Protein AF-A0A960ZIB5-F1 (afdb_monomer_lite)

Structure (mmCIF, N/CA/C/O backbone):
data_AF-A0A960ZIB5-F1
#
_entry.id   AF-A0A960ZIB5-F1
#
loop_
_atom_site.group_PDB
_atom_site.id
_atom_site.type_symbol
_atom_site.label_atom_id
_atom_site.label_alt_id
_atom_site.label_comp_id
_atom_site.label_asym_id
_atom_site.label_entity_id
_atom_site.label_seq_id
_atom_site.pdbx_PDB_ins_code
_atom_site.Cartn_x
_atom_site.Cartn_y
_atom_site.Cartn_z
_atom_site.occupancy
_atom_site.B_iso_or_equiv
_atom_site.auth_seq_id
_atom_site.auth_comp_id
_atom_site.auth_asym_id
_atom_site.auth_atom_id
_atom_site.pdbx_PDB_model_num
ATOM 1 N N . MET A 1 1 ? 8.077 17.436 16.726 1.00 42.50 1 MET A N 1
ATOM 2 C CA . MET A 1 1 ? 7.219 17.014 15.596 1.00 42.50 1 MET A CA 1
ATOM 3 C C . MET A 1 1 ? 6.324 15.885 16.085 1.00 42.50 1 MET A C 1
ATOM 5 O O . MET A 1 1 ? 6.845 14.855 16.488 1.00 42.50 1 MET A O 1
ATOM 9 N N . LYS A 1 2 ? 5.007 16.107 16.185 1.00 40.91 2 LYS A N 1
ATOM 10 C CA . LYS A 1 2 ? 4.055 15.080 16.638 1.00 40.91 2 LYS A CA 1
ATOM 11 C C . LYS A 1 2 ? 3.862 14.077 15.497 1.00 40.91 2 LYS A C 1
ATOM 13 O O . LYS A 1 2 ? 3.259 14.433 14.489 1.00 40.91 2 LYS A O 1
ATOM 18 N N . TYR A 1 3 ? 4.404 12.867 15.641 1.00 45.62 3 TYR A N 1
ATOM 19 C CA . TYR A 1 3 ? 4.041 11.733 14.791 1.00 45.62 3 TYR A CA 1
ATOM 20 C C . TYR A 1 3 ? 2.531 11.526 14.942 1.00 45.62 3 TYR A C 1
ATOM 22 O O . TYR A 1 3 ? 2.054 11.196 16.026 1.00 45.62 3 TYR A O 1
ATOM 30 N N . GLN A 1 4 ? 1.778 11.829 13.882 1.00 51.31 4 GLN A N 1
ATOM 31 C CA . GLN A 1 4 ? 0.368 11.471 13.791 1.00 51.31 4 GLN A CA 1
ATOM 32 C C . GLN A 1 4 ? 0.245 9.968 14.038 1.00 51.31 4 GLN A C 1
ATOM 34 O O . GLN A 1 4 ? 1.005 9.181 13.475 1.00 51.31 4 GLN A O 1
ATOM 39 N N . GLU A 1 5 ? -0.694 9.623 14.915 1.00 53.72 5 GLU A N 1
ATOM 40 C CA . GLU A 1 5 ? -1.198 8.283 15.192 1.00 53.72 5 GLU A CA 1
ATOM 41 C C . GLU A 1 5 ? -1.062 7.348 13.982 1.00 53.72 5 GLU A C 1
ATOM 43 O O . GLU A 1 5 ? -1.499 7.679 12.879 1.00 53.72 5 GLU A O 1
ATOM 48 N N . ASN A 1 6 ? -0.434 6.191 14.209 1.00 57.81 6 ASN A N 1
ATOM 49 C CA . ASN A 1 6 ? -0.208 5.120 13.244 1.00 57.81 6 ASN A CA 1
ATOM 50 C C . ASN A 1 6 ? -1.506 4.733 12.524 1.00 57.81 6 ASN A C 1
ATOM 52 O O . ASN A 1 6 ? -2.209 3.809 12.939 1.00 57.81 6 ASN A O 1
ATOM 56 N N . ALA A 1 7 ? -1.823 5.400 11.417 1.00 63.00 7 ALA A N 1
ATOM 57 C CA . ALA A 1 7 ? -2.838 4.904 10.515 1.00 63.00 7 ALA A CA 1
ATOM 58 C C . ALA A 1 7 ? -2.323 3.549 10.008 1.00 63.00 7 ALA A C 1
ATOM 60 O O . ALA A 1 7 ? -1.320 3.474 9.299 1.00 63.00 7 ALA A O 1
ATOM 61 N N . LYS A 1 8 ? -2.944 2.457 10.465 1.00 75.19 8 LYS A N 1
ATOM 62 C CA . LYS A 1 8 ? -2.544 1.101 10.087 1.00 75.19 8 LYS A CA 1
ATOM 63 C C . LYS A 1 8 ? -2.893 0.894 8.619 1.00 75.19 8 LYS A C 1
ATOM 65 O O . LYS A 1 8 ? -4.007 1.209 8.201 1.00 75.19 8 LYS A O 1
ATOM 70 N N . LEU A 1 9 ? -1.952 0.362 7.846 1.00 83.12 9 LEU A N 1
ATOM 71 C CA . LEU A 1 9 ? -2.228 -0.063 6.479 1.00 83.12 9 LEU A CA 1
ATOM 72 C C . LEU A 1 9 ? -3.256 -1.204 6.528 1.00 83.12 9 LEU A C 1
ATOM 74 O O . LEU A 1 9 ? -2.982 -2.267 7.085 1.00 83.12 9 LEU A O 1
ATOM 78 N N . THR A 1 10 ? -4.451 -0.962 5.995 1.00 88.81 10 THR A N 1
ATOM 79 C CA . THR A 1 10 ? -5.576 -1.907 5.984 1.00 88.81 10 THR A CA 1
ATOM 80 C C . THR A 1 10 ? -5.739 -2.620 4.647 1.00 88.81 10 THR A C 1
ATOM 82 O O . THR A 1 10 ? -6.393 -3.657 4.598 1.00 88.81 10 THR A O 1
ATOM 85 N N . GLY A 1 11 ? -5.147 -2.106 3.565 1.00 87.44 11 GLY A N 1
ATOM 86 C CA . GLY A 1 11 ? -5.239 -2.744 2.254 1.00 87.44 11 GLY A CA 1
ATOM 87 C C . GLY A 1 11 ? -4.258 -2.186 1.232 1.00 87.44 11 GLY A C 1
ATOM 88 O O . GLY A 1 11 ? -3.903 -1.007 1.272 1.00 87.44 11 GLY A O 1
ATOM 89 N N . ILE A 1 12 ? -3.846 -3.048 0.303 1.00 89.00 12 ILE A N 1
ATOM 90 C CA . ILE A 1 12 ? -3.006 -2.705 -0.846 1.00 89.00 12 ILE A CA 1
ATOM 91 C C . ILE A 1 12 ? -3.724 -3.195 -2.100 1.00 89.00 12 ILE A C 1
ATOM 93 O O . ILE A 1 12 ? -4.043 -4.377 -2.212 1.00 89.00 12 ILE A O 1
ATOM 97 N N . TYR A 1 13 ? -3.967 -2.293 -3.044 1.00 88.00 13 TYR A N 1
ATOM 98 C CA . TYR A 1 13 ? -4.580 -2.607 -4.332 1.00 88.00 13 TYR A CA 1
ATOM 99 C C . TYR A 1 13 ? -3.682 -2.121 -5.472 1.00 88.00 13 TYR A C 1
ATOM 101 O O . TYR A 1 13 ? -3.150 -1.016 -5.413 1.00 88.00 13 TYR A O 1
ATOM 109 N N . ILE A 1 14 ? -3.493 -2.935 -6.513 1.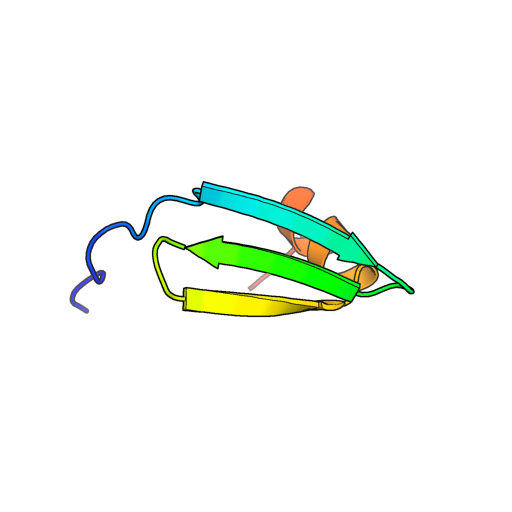00 88.44 14 ILE A N 1
ATOM 110 C CA . ILE A 1 14 ? -2.603 -2.623 -7.640 1.00 88.44 14 ILE A CA 1
ATOM 111 C C . ILE A 1 14 ? -3.423 -2.645 -8.926 1.00 88.44 14 ILE A C 1
ATOM 113 O O . ILE A 1 14 ? -4.046 -3.654 -9.248 1.00 88.44 14 ILE A O 1
ATOM 117 N N . SER A 1 15 ? -3.405 -1.547 -9.681 1.00 88.2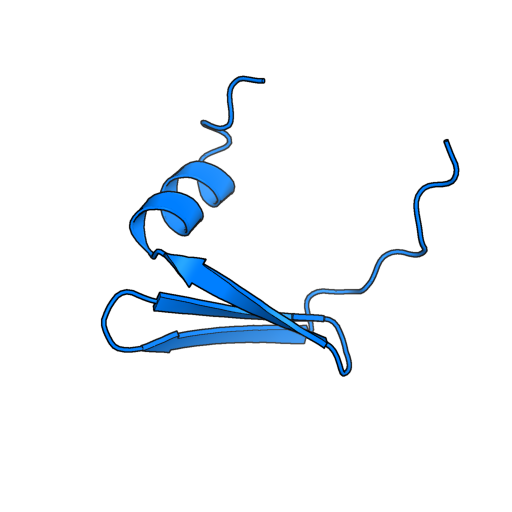5 15 SER A N 1
ATOM 118 C CA . SER A 1 15 ? -4.111 -1.451 -10.961 1.00 88.25 15 SER A CA 1
ATOM 119 C C . SER A 1 15 ? -3.398 -0.510 -11.924 1.00 88.25 15 SER A C 1
ATOM 121 O O . SER A 1 15 ? -2.984 0.582 -11.541 1.00 88.25 15 SER A O 1
ATOM 123 N N . LYS A 1 16 ? -3.233 -0.952 -13.181 1.00 83.44 16 LYS A N 1
ATOM 124 C CA . LYS A 1 16 ? -2.657 -0.183 -14.306 1.00 83.44 16 LYS A CA 1
ATOM 125 C C . LYS A 1 16 ? -1.396 0.629 -13.946 1.00 83.44 16 LYS A C 1
ATOM 127 O O . LYS A 1 16 ? -1.306 1.814 -14.241 1.00 83.44 16 LYS A O 1
ATOM 132 N N . GLY A 1 17 ? -0.427 0.006 -13.270 1.00 83.62 17 GLY A N 1
ATOM 133 C CA . GLY A 1 17 ? 0.843 0.658 -12.907 1.00 83.62 17 GLY A CA 1
ATOM 134 C C . GLY A 1 17 ? 0.766 1.618 -11.712 1.00 83.62 17 GLY A C 1
ATOM 135 O O . GLY A 1 17 ? 1.779 2.195 -11.333 1.00 83.62 17 GLY A O 1
ATOM 136 N N . SER A 1 18 ? -0.398 1.752 -11.079 1.00 88.31 18 SER A N 1
ATOM 137 C CA . SER A 1 18 ? -0.585 2.468 -9.816 1.00 88.31 18 SER A CA 1
ATOM 138 C C . SER A 1 18 ? -0.818 1.489 -8.663 1.00 88.31 18 SER A C 1
ATOM 140 O O . SER A 1 18 ? -1.407 0.419 -8.837 1.00 88.31 18 SER A O 1
ATOM 142 N N . VAL A 1 19 ? -0.362 1.875 -7.477 1.00 89.88 19 VAL A N 1
ATOM 143 C CA . VAL A 1 19 ? -0.579 1.184 -6.207 1.00 89.88 19 VAL A CA 1
ATOM 144 C C . VAL A 1 19 ? -1.406 2.098 -5.311 1.00 89.88 19 VAL A C 1
ATOM 146 O O . VAL A 1 19 ? -1.170 3.302 -5.237 1.00 89.88 19 VAL A O 1
ATOM 149 N N . TYR A 1 20 ? -2.398 1.522 -4.651 1.00 88.94 20 TYR A N 1
ATOM 150 C CA . TYR A 1 20 ? -3.327 2.207 -3.773 1.00 88.94 20 TYR A CA 1
ATOM 151 C C . TYR A 1 20 ? -3.172 1.621 -2.375 1.00 88.94 20 TYR A C 1
ATOM 153 O O . TYR A 1 20 ? -3.450 0.441 -2.152 1.00 88.94 20 TYR A O 1
ATOM 161 N N . LEU A 1 21 ? -2.705 2.447 -1.447 1.00 89.00 21 LEU A N 1
ATOM 162 C CA . LEU A 1 21 ? -2.528 2.111 -0.043 1.00 89.00 21 LEU A CA 1
ATOM 163 C C . LEU A 1 21 ? -3.715 2.656 0.739 1.00 89.00 21 LEU A C 1
ATOM 165 O O . LEU A 1 21 ? -4.003 3.853 0.693 1.00 89.00 21 LEU A O 1
ATOM 169 N N . THR A 1 22 ? -4.408 1.778 1.450 1.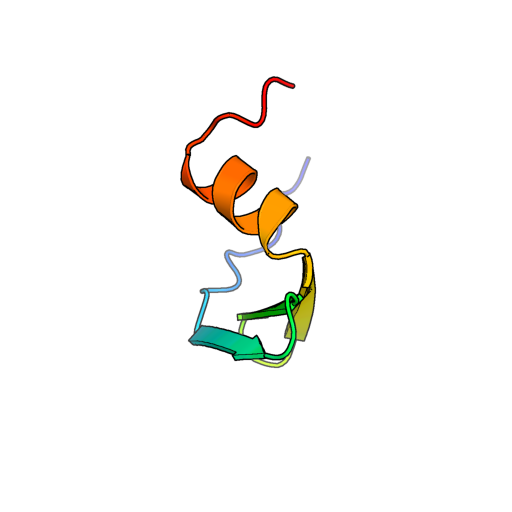00 89.56 22 THR A N 1
ATOM 170 C CA . THR A 1 22 ? -5.553 2.153 2.277 1.00 89.56 22 THR A CA 1
ATOM 171 C C . THR A 1 22 ? -5.128 2.188 3.735 1.00 89.56 22 THR A C 1
ATOM 173 O O . THR A 1 22 ? -4.616 1.204 4.261 1.00 89.56 22 THR A O 1
ATOM 176 N N . TYR A 1 23 ? -5.353 3.325 4.380 1.00 88.00 23 TYR A N 1
ATOM 177 C CA . TYR A 1 23 ? -5.077 3.593 5.783 1.00 88.00 23 TYR A CA 1
ATOM 178 C C . TYR A 1 23 ? -6.398 3.965 6.466 1.00 88.00 23 TYR A C 1
ATOM 180 O O . TYR A 1 23 ? -6.792 5.136 6.515 1.00 88.00 23 TYR A O 1
ATOM 188 N N . GLY A 1 24 ? -7.150 2.959 6.916 1.00 84.12 24 GLY A N 1
ATOM 189 C CA . GLY A 1 24 ? -8.509 3.163 7.425 1.00 84.12 24 GLY A CA 1
ATOM 190 C C . GLY A 1 24 ? -9.444 3.701 6.335 1.00 84.12 24 GLY A C 1
ATOM 191 O O . GLY A 1 24 ? -9.725 3.002 5.368 1.00 84.12 24 GLY A O 1
ATOM 192 N N . LYS A 1 25 ? -9.920 4.947 6.477 1.00 83.06 25 LYS A N 1
ATOM 193 C CA . LYS A 1 25 ? -10.771 5.630 5.476 1.00 83.06 25 LYS A CA 1
ATOM 194 C C . LYS A 1 25 ? -9.979 6.410 4.417 1.00 83.06 25 LYS A C 1
ATOM 196 O O . LYS A 1 25 ? -10.576 6.967 3.500 1.00 83.06 25 LYS A O 1
ATOM 201 N N . ARG A 1 26 ? -8.651 6.496 4.543 1.00 86.00 26 ARG A N 1
ATOM 202 C CA . ARG A 1 26 ? -7.789 7.256 3.629 1.00 86.00 26 ARG A CA 1
ATOM 203 C C . ARG A 1 26 ? -7.208 6.336 2.563 1.00 86.00 26 ARG A C 1
ATOM 205 O O . ARG A 1 26 ? -6.675 5.285 2.896 1.00 86.00 26 ARG A O 1
ATOM 212 N N . ILE A 1 27 ? -7.247 6.765 1.305 1.00 87.94 27 ILE A N 1
ATOM 213 C CA . ILE A 1 27 ? -6.602 6.068 0.188 1.00 87.94 27 ILE A CA 1
ATOM 214 C C . ILE A 1 27 ? -5.488 6.964 -0.345 1.00 87.94 27 ILE A C 1
ATOM 216 O O . ILE A 1 27 ? -5.718 8.128 -0.669 1.00 87.94 27 ILE A O 1
ATOM 220 N N . VAL A 1 28 ? -4.278 6.423 -0.422 1.00 87.50 28 VAL A N 1
ATOM 221 C CA . VAL A 1 28 ? -3.113 7.071 -1.024 1.00 87.50 28 VAL A CA 1
ATOM 222 C C . VAL A 1 28 ? -2.791 6.338 -2.314 1.00 87.50 28 VAL A C 1
ATOM 224 O O . VAL A 1 28 ? -2.639 5.120 -2.316 1.00 87.50 28 VAL A O 1
ATOM 227 N N . ARG A 1 29 ? -2.690 7.077 -3.416 1.00 88.50 29 ARG A N 1
ATOM 228 C CA . ARG A 1 29 ? -2.239 6.544 -4.700 1.00 88.50 29 ARG A CA 1
ATOM 229 C C . ARG A 1 29 ? -0.760 6.859 -4.875 1.00 88.50 29 ARG A C 1
ATOM 231 O O . ARG A 1 29 ? -0.344 7.991 -4.652 1.00 88.50 29 ARG A O 1
ATOM 238 N N . MET A 1 30 ? -0.002 5.879 -5.337 1.00 86.94 30 MET A N 1
ATOM 239 C CA . MET A 1 30 ? 1.396 6.023 -5.720 1.00 86.94 30 MET A CA 1
ATOM 240 C C . MET A 1 30 ? 1.678 5.249 -7.006 1.00 86.94 30 MET A C 1
ATOM 242 O O . MET A 1 30 ? 0.944 4.326 -7.363 1.00 86.94 30 MET A O 1
ATOM 246 N N . GLU A 1 31 ? 2.737 5.612 -7.718 1.00 87.88 31 GLU A N 1
ATOM 247 C CA . GLU A 1 31 ? 3.181 4.834 -8.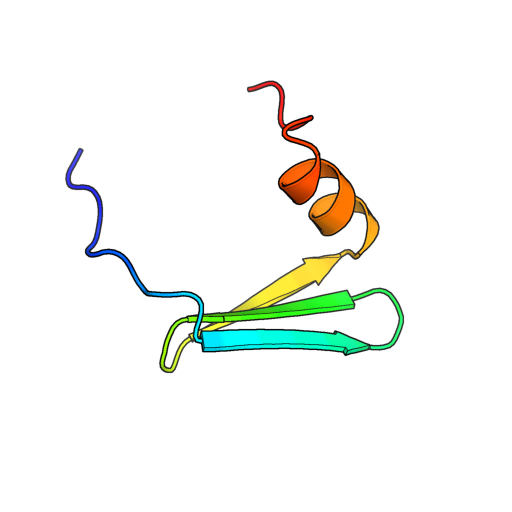872 1.00 87.88 31 GLU A CA 1
ATOM 248 C C . GLU A 1 31 ? 3.861 3.534 -8.433 1.00 87.88 31 GLU A C 1
ATOM 250 O O . GLU A 1 31 ? 4.491 3.458 -7.375 1.00 87.88 31 GLU A O 1
ATOM 255 N N . LYS A 1 32 ? 3.732 2.483 -9.248 1.00 82.88 32 LYS A N 1
ATOM 256 C CA . LYS A 1 32 ? 4.291 1.156 -8.952 1.00 82.88 32 LYS A CA 1
ATOM 257 C C . LYS A 1 32 ? 5.810 1.191 -8.791 1.00 82.88 32 LYS A C 1
ATOM 259 O O . LYS A 1 32 ? 6.335 0.500 -7.925 1.00 82.88 32 LYS A O 1
ATOM 264 N N . THR A 1 33 ? 6.505 1.989 -9.596 1.00 82.69 33 THR A N 1
ATOM 265 C CA . THR A 1 33 ? 7.957 2.199 -9.498 1.00 82.69 33 THR A CA 1
ATOM 266 C C . THR A 1 33 ? 8.329 2.806 -8.148 1.00 82.69 33 THR A C 1
ATOM 268 O O . THR A 1 33 ? 9.144 2.231 -7.432 1.00 82.69 33 THR A O 1
ATOM 271 N N . SER A 1 34 ? 7.646 3.876 -7.739 1.00 80.06 34 SER A N 1
ATOM 272 C CA . SER A 1 34 ? 7.826 4.497 -6.422 1.00 80.06 34 SER A CA 1
ATOM 273 C C . SER A 1 34 ? 7.476 3.553 -5.268 1.00 80.06 34 SER A C 1
ATOM 275 O O . SER A 1 34 ? 8.131 3.593 -4.232 1.00 80.06 34 SER A O 1
ATOM 277 N N . PHE A 1 35 ? 6.482 2.672 -5.432 1.00 81.50 35 PHE A N 1
ATOM 278 C CA . PHE A 1 35 ? 6.122 1.682 -4.407 1.00 81.50 35 PHE A CA 1
ATOM 279 C C . PHE A 1 35 ? 7.190 0.620 -4.216 1.00 81.50 35 PHE A C 1
ATOM 281 O O . PHE A 1 35 ? 7.499 0.258 -3.085 1.00 81.50 35 PHE A O 1
ATOM 288 N N . VAL A 1 36 ? 7.790 0.149 -5.307 1.00 80.12 36 VAL A N 1
ATOM 289 C CA . VAL A 1 36 ? 8.902 -0.800 -5.235 1.00 80.12 36 VAL A CA 1
ATOM 290 C C . VAL A 1 36 ? 10.125 -0.152 -4.582 1.00 80.12 36 VAL A C 1
ATOM 292 O O . VAL A 1 36 ? 10.743 -0.791 -3.734 1.00 80.12 36 VAL A O 1
ATOM 295 N N . SER A 1 37 ? 10.444 1.108 -4.902 1.00 81.25 37 SER A N 1
ATOM 296 C CA . SER A 1 37 ? 11.532 1.847 -4.237 1.00 81.25 37 SER A CA 1
ATOM 297 C C . SER A 1 37 ? 11.262 2.062 -2.745 1.00 81.25 37 SER A C 1
ATOM 299 O O . SER A 1 37 ? 12.155 1.856 -1.925 1.00 81.25 37 SER A O 1
ATOM 301 N N . TRP A 1 38 ? 10.018 2.390 -2.381 1.00 77.50 38 TRP A N 1
ATOM 302 C CA . TRP A 1 38 ? 9.589 2.532 -0.987 1.00 77.50 38 TRP A CA 1
ATOM 303 C C . TRP A 1 38 ? 9.683 1.206 -0.214 1.00 77.50 38 TRP A C 1
ATOM 305 O O . TRP A 1 38 ? 10.241 1.176 0.879 1.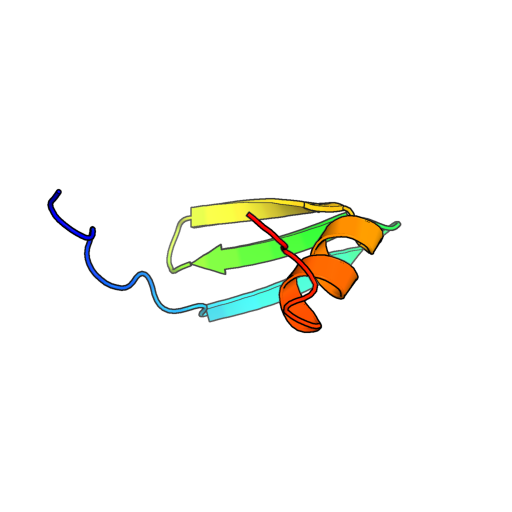00 77.50 38 TRP A O 1
ATOM 315 N N . LEU A 1 39 ? 9.223 0.090 -0.799 1.00 79.06 39 LEU A N 1
ATOM 316 C CA . LEU A 1 39 ? 9.316 -1.248 -0.194 1.00 79.06 39 LEU A CA 1
ATOM 317 C C . LEU A 1 39 ? 10.753 -1.754 -0.054 1.00 79.06 39 LEU A C 1
ATOM 319 O O . LEU A 1 39 ? 11.056 -2.477 0.892 1.00 79.06 39 LEU A O 1
ATOM 323 N N . ARG A 1 40 ? 11.630 -1.417 -1.004 1.00 78.94 40 ARG A N 1
ATOM 32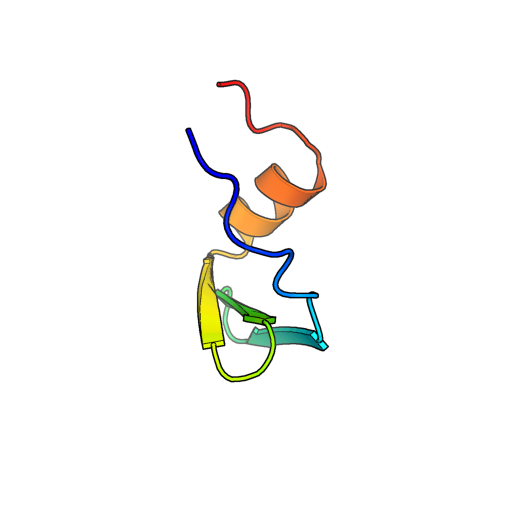4 C CA . ARG A 1 40 ? 13.043 -1.811 -0.951 1.00 78.94 40 ARG A CA 1
ATOM 325 C C . ARG A 1 40 ? 13.851 -1.022 0.078 1.00 78.94 40 ARG A C 1
ATOM 327 O O . ARG A 1 40 ? 14.992 -1.391 0.324 1.00 78.94 40 ARG A O 1
ATOM 334 N N . GLY A 1 41 ? 13.283 0.030 0.675 1.00 66.06 41 GLY A N 1
ATOM 335 C CA . GLY A 1 41 ? 14.031 0.928 1.554 1.00 66.06 41 GLY A CA 1
ATOM 336 C C . GLY A 1 41 ? 15.066 1.772 0.804 1.00 66.06 41 GLY A C 1
ATOM 337 O O . GLY A 1 41 ? 15.924 2.376 1.432 1.00 66.06 41 GLY A O 1
ATOM 338 N N . ASP A 1 42 ? 14.973 1.846 -0.529 1.00 57.81 42 ASP A N 1
ATOM 339 C CA . ASP A 1 42 ? 15.882 2.624 -1.388 1.00 57.81 42 ASP A CA 1
ATOM 340 C C . ASP A 1 42 ? 15.511 4.119 -1.410 1.00 57.81 42 ASP A C 1
ATOM 342 O O . ASP A 1 42 ? 16.048 4.907 -2.183 1.00 57.81 42 ASP A O 1
ATOM 346 N N . CYS A 1 43 ? 14.580 4.524 -0.541 1.00 52.47 43 CYS A N 1
ATOM 347 C CA . CYS A 1 43 ? 14.324 5.917 -0.211 1.00 52.47 43 CYS A CA 1
ATOM 348 C C . CYS A 1 43 ? 15.533 6.447 0.581 1.00 52.47 43 CYS A C 1
ATOM 350 O O . CYS A 1 43 ? 15.474 6.596 1.798 1.00 52.47 43 CYS A O 1
ATOM 352 N N . ARG A 1 44 ? 16.661 6.662 -0.108 1.00 47.88 44 ARG A N 1
ATOM 353 C CA . ARG A 1 44 ? 17.722 7.542 0.381 1.00 47.88 44 ARG A CA 1
ATOM 354 C C . ARG A 1 44 ? 17.103 8.931 0.513 1.00 47.88 44 ARG A C 1
ATOM 356 O O . ARG A 1 44 ? 16.597 9.459 -0.476 1.00 47.88 44 ARG A O 1
ATOM 363 N N . GLU A 1 45 ? 17.066 9.417 1.750 1.00 50.16 45 GLU A N 1
ATOM 364 C CA . GLU A 1 45 ? 16.748 10.805 2.112 1.00 50.16 45 GLU A CA 1
ATOM 365 C C . GLU A 1 45 ? 17.479 11.820 1.225 1.00 50.16 45 GLU A C 1
ATOM 367 O O . GLU A 1 45 ? 18.648 11.555 0.852 1.00 50.16 45 GLU A O 1
#

Sequence (45 aa):
MKYQENAKLTGIYISKGSVYLTYGKRIVRMEKTSFVSWLRGDCRE

Radius of gyration: 11.84 Å; chains: 1; bounding box: 28×20×31 Å

Foldseek 3Di:
DDDPDPQDFPDWDDDDQWIWTDRPPDIDIDGNVVVVCVVVVVPPD

pLDDT: mean 76.32, std 15.29, range [40.91, 89.88]

Secondary structure (DSSP, 8-state):
--------EEEEEEETTEEEEEETTEEEEEEHHHHHHHHTT----